Protein AF-A0A1D2YWH6-F1 (afdb_monomer_lite)

Structure (mmCIF, N/CA/C/O backbone):
data_AF-A0A1D2YWH6-F1
#
_entry.id   AF-A0A1D2YWH6-F1
#
loop_
_atom_site.group_PDB
_atom_site.id
_atom_site.type_symbol
_atom_site.label_atom_id
_atom_site.label_alt_id
_atom_site.label_comp_id
_atom_site.label_asym_id
_atom_site.label_entity_id
_atom_site.label_seq_id
_atom_site.pdbx_PDB_ins_code
_atom_site.Cartn_x
_atom_site.Cartn_y
_atom_site.Cartn_z
_atom_site.occupancy
_atom_site.B_iso_or_equiv
_atom_site.auth_seq_id
_atom_site.auth_comp_id
_atom_site.auth_asym_id
_atom_site.auth_atom_id
_atom_site.pdbx_PDB_model_num
ATOM 1 N N . MET A 1 1 ? -31.769 2.587 6.768 1.00 58.97 1 MET A N 1
ATOM 2 C CA . MET A 1 1 ? -30.369 2.132 6.951 1.00 58.97 1 MET A CA 1
ATOM 3 C C . MET A 1 1 ? -29.455 3.326 6.746 1.00 58.97 1 MET A C 1
ATOM 5 O O . MET A 1 1 ? -29.782 4.149 5.899 1.00 58.97 1 MET A O 1
ATOM 9 N N . SER A 1 2 ? -28.374 3.465 7.519 1.00 80.81 2 SER A N 1
ATOM 10 C CA . SER A 1 2 ? -27.426 4.567 7.308 1.00 80.81 2 SER A CA 1
ATOM 11 C C . SER A 1 2 ? -26.695 4.393 5.970 1.00 80.81 2 SER A C 1
ATOM 13 O O . SER A 1 2 ? -26.447 3.264 5.536 1.00 80.81 2 SER A O 1
ATOM 15 N N . GLN A 1 3 ? -26.388 5.501 5.289 1.00 84.62 3 GLN A N 1
ATOM 16 C CA . GLN A 1 3 ? -25.778 5.488 3.952 1.00 84.62 3 GLN A CA 1
ATOM 17 C C . GLN A 1 3 ? -24.430 4.749 3.937 1.00 84.62 3 GLN A C 1
ATOM 19 O O . GLN A 1 3 ? -24.120 4.059 2.967 1.00 84.62 3 GLN A O 1
ATOM 24 N N . GLU A 1 4 ? -23.666 4.804 5.035 1.00 85.31 4 GLU A N 1
ATOM 25 C CA . GLU A 1 4 ? -22.371 4.116 5.125 1.00 85.31 4 GLU A CA 1
ATOM 26 C C . GLU A 1 4 ? -22.515 2.590 5.069 1.00 85.31 4 GLU A C 1
ATOM 28 O O . GLU A 1 4 ? -21.706 1.917 4.438 1.00 85.31 4 GLU A O 1
ATOM 33 N N . ILE A 1 5 ? -23.558 2.027 5.693 1.00 90.00 5 ILE A N 1
ATOM 34 C CA . ILE A 1 5 ? -23.793 0.574 5.693 1.00 90.00 5 ILE A CA 1
ATOM 35 C C . ILE A 1 5 ? -24.150 0.097 4.286 1.00 90.00 5 ILE A C 1
ATOM 37 O O . ILE A 1 5 ? -23.684 -0.956 3.863 1.00 90.00 5 ILE A O 1
ATOM 41 N N . ILE A 1 6 ? -24.945 0.878 3.550 1.00 91.38 6 ILE A N 1
ATOM 42 C CA . ILE A 1 6 ? -25.286 0.572 2.154 1.00 91.38 6 ILE A CA 1
ATOM 43 C C . ILE A 1 6 ? -24.015 0.561 1.302 1.00 91.38 6 ILE A C 1
ATOM 45 O O . ILE A 1 6 ? -23.814 -0.363 0.516 1.00 91.38 6 ILE A O 1
ATOM 49 N N . PHE A 1 7 ? -23.131 1.542 1.499 1.00 88.19 7 PHE A N 1
ATOM 50 C CA . PHE A 1 7 ? -21.854 1.597 0.795 1.00 88.19 7 PHE A CA 1
ATOM 51 C C . PHE A 1 7 ? -20.948 0.405 1.139 1.00 88.19 7 PHE A C 1
ATOM 53 O O . PHE A 1 7 ? -20.434 -0.249 0.235 1.00 88.19 7 PHE A O 1
ATOM 60 N N . LEU A 1 8 ? -20.807 0.054 2.422 1.00 91.06 8 LEU A N 1
ATOM 61 C CA . LEU A 1 8 ? -20.042 -1.127 2.837 1.00 91.06 8 LEU A CA 1
ATOM 62 C C . LEU A 1 8 ? -20.632 -2.418 2.254 1.00 91.06 8 LEU A C 1
ATOM 64 O O . LEU A 1 8 ? -19.889 -3.236 1.726 1.00 91.06 8 LEU A O 1
ATOM 68 N N . LEU A 1 9 ? -21.955 -2.594 2.267 1.00 93.00 9 LEU A N 1
ATOM 69 C CA . LEU A 1 9 ? -22.604 -3.758 1.652 1.00 93.00 9 LEU A CA 1
ATOM 70 C C . LEU A 1 9 ? -22.373 -3.823 0.138 1.00 93.00 9 LEU A C 1
ATOM 72 O O . LEU A 1 9 ? -22.151 -4.906 -0.400 1.00 93.00 9 LEU A O 1
ATOM 76 N N . PHE A 1 10 ? -22.379 -2.679 -0.543 1.00 90.94 10 PHE A N 1
ATOM 77 C CA . PHE A 1 10 ? -22.032 -2.608 -1.959 1.00 90.94 10 PHE A CA 1
ATOM 78 C C . PHE A 1 10 ? -20.579 -3.041 -2.209 1.00 90.94 10 PHE A C 1
ATOM 80 O O . PHE A 1 10 ? -20.330 -3.863 -3.091 1.00 90.94 10 PHE A O 1
ATOM 87 N N . LEU A 1 11 ? -19.626 -2.567 -1.400 1.00 89.00 11 LEU A N 1
ATOM 88 C CA . LEU A 1 11 ? -18.227 -2.998 -1.498 1.00 89.00 11 LEU A CA 1
ATOM 89 C C . LEU A 1 11 ? -18.043 -4.486 -1.176 1.00 89.00 11 LEU A C 1
ATOM 91 O O . LEU A 1 11 ? -17.254 -5.155 -1.840 1.00 89.00 11 LEU A O 1
ATOM 95 N N . LEU A 1 12 ? -18.784 -5.018 -0.198 1.00 92.31 12 LEU A N 1
ATOM 96 C CA . LEU A 1 12 ? -18.785 -6.447 0.124 1.00 92.31 12 LEU A CA 1
ATOM 97 C C . LEU A 1 12 ? -19.218 -7.269 -1.089 1.00 92.31 12 LEU A C 1
ATOM 99 O O . LEU A 1 12 ? -18.558 -8.239 -1.455 1.00 92.31 12 LEU A O 1
ATOM 103 N N . LEU A 1 13 ? -20.309 -6.849 -1.730 1.00 92.12 13 LEU A N 1
ATOM 104 C CA . LEU A 1 13 ? -20.850 -7.492 -2.916 1.00 92.12 13 LEU A CA 1
ATOM 105 C C . LEU A 1 13 ? -19.818 -7.470 -4.055 1.00 92.12 13 LEU A C 1
ATOM 107 O O . LEU A 1 13 ? -19.530 -8.521 -4.626 1.00 92.12 13 LEU A O 1
ATOM 111 N N . LEU A 1 14 ? -19.174 -6.326 -4.316 1.00 89.62 14 LEU A N 1
ATOM 112 C CA . LEU A 1 14 ? -18.073 -6.237 -5.285 1.00 89.62 14 LEU A CA 1
ATOM 113 C C . LEU A 1 14 ? -16.898 -7.162 -4.938 1.00 89.62 14 LEU A C 1
ATOM 115 O O . LEU A 1 14 ? -16.379 -7.834 -5.827 1.00 89.62 14 LEU A O 1
ATOM 119 N N . GLY A 1 15 ? -16.502 -7.238 -3.666 1.00 88.88 15 GLY A N 1
ATOM 120 C CA . GLY A 1 15 ? -15.441 -8.136 -3.205 1.00 88.88 15 GLY A CA 1
ATOM 121 C C . GLY A 1 15 ? -15.767 -9.611 -3.456 1.00 88.88 15 GLY A C 1
ATOM 122 O O . GLY A 1 15 ? -14.915 -10.348 -3.948 1.00 88.88 15 GLY A O 1
ATOM 123 N N . VAL A 1 16 ? -17.010 -10.030 -3.194 1.00 91.19 16 VAL A N 1
ATOM 124 C CA . VAL A 1 16 ? -17.476 -11.406 -3.438 1.00 91.19 16 VAL A CA 1
ATOM 125 C C . VAL A 1 16 ? -17.504 -11.723 -4.935 1.00 91.19 16 VAL A C 1
ATOM 127 O O . VAL A 1 16 ? -16.977 -12.757 -5.348 1.00 91.19 16 VAL A O 1
ATOM 130 N N . PHE A 1 17 ? -18.055 -10.834 -5.767 1.00 88.75 17 PHE A N 1
ATOM 131 C CA . PHE A 1 17 ? -18.077 -11.035 -7.222 1.00 88.75 17 PHE A CA 1
ATOM 132 C C . PHE A 1 17 ? -16.674 -11.032 -7.834 1.00 88.75 17 PHE A C 1
ATOM 134 O O . PHE A 1 17 ? -16.385 -11.847 -8.711 1.00 88.75 17 PHE A O 1
ATOM 141 N N . GLY A 1 18 ? -15.787 -10.170 -7.335 1.00 84.88 18 GLY A N 1
ATOM 142 C CA . GLY A 1 18 ? -14.377 -10.144 -7.716 1.00 84.88 18 GLY A CA 1
ATOM 143 C C . GLY A 1 18 ? -13.536 -11.263 -7.113 1.00 84.88 18 GLY A C 1
ATOM 144 O O . GLY A 1 18 ? -12.345 -11.321 -7.409 1.00 84.88 18 GLY A O 1
ATOM 145 N N . LYS A 1 19 ? -14.122 -12.131 -6.273 1.00 87.75 19 LYS A N 1
ATOM 146 C CA . LYS A 1 19 ? -13.424 -13.194 -5.531 1.00 87.75 19 LYS A CA 1
ATOM 147 C C . LYS A 1 19 ? -12.171 -12.675 -4.816 1.00 87.75 19 LYS A C 1
ATOM 149 O O . LYS A 1 19 ? -11.111 -13.296 -4.863 1.00 87.75 19 LYS A O 1
ATOM 154 N N . ASN A 1 20 ? -12.283 -11.496 -4.207 1.00 87.06 20 ASN A N 1
ATOM 155 C CA . ASN A 1 20 ? -11.180 -10.840 -3.527 1.00 87.06 20 ASN A CA 1
ATOM 156 C C . ASN A 1 20 ? -11.354 -10.910 -2.007 1.00 87.06 20 ASN A C 1
ATOM 158 O O . ASN A 1 20 ? -12.052 -10.086 -1.408 1.00 87.06 20 ASN A O 1
ATOM 162 N N . ASP A 1 21 ? -10.668 -11.869 -1.389 1.00 89.88 21 ASP A N 1
ATOM 163 C CA . ASP A 1 21 ? -10.760 -12.111 0.052 1.00 89.88 21 ASP A CA 1
ATOM 164 C C . ASP A 1 21 ? -10.310 -10.900 0.875 1.00 89.88 21 ASP A C 1
ATOM 166 O O . ASP A 1 21 ? -10.907 -10.602 1.905 1.00 89.88 21 ASP A O 1
ATOM 170 N N . SER A 1 22 ? -9.314 -10.138 0.411 1.00 88.19 22 SER A N 1
ATOM 171 C CA . SER A 1 22 ? -8.828 -8.956 1.133 1.00 88.19 22 SER A CA 1
ATOM 172 C C . SER A 1 22 ? -9.905 -7.876 1.269 1.00 88.19 22 SER A C 1
ATOM 174 O O . SER A 1 22 ? -10.066 -7.314 2.355 1.00 88.19 22 SER A O 1
ATOM 176 N N . ILE A 1 23 ? -10.664 -7.597 0.201 1.00 88.12 23 ILE A N 1
ATOM 177 C CA . ILE A 1 23 ? -11.787 -6.645 0.231 1.00 88.12 23 ILE A CA 1
ATOM 178 C C . ILE A 1 23 ? -12.905 -7.191 1.122 1.00 88.12 23 ILE A C 1
ATOM 180 O O . ILE A 1 23 ? -13.394 -6.472 1.994 1.00 88.12 23 ILE A O 1
ATOM 184 N N . VAL A 1 24 ? -13.277 -8.462 0.945 1.00 92.25 24 VAL A N 1
ATOM 185 C CA . VAL A 1 24 ? -14.347 -9.105 1.722 1.00 92.25 24 VAL A CA 1
ATOM 186 C C . VAL A 1 24 ? -14.041 -9.061 3.220 1.00 92.25 24 VAL A C 1
ATOM 188 O O . VAL A 1 24 ? -14.858 -8.569 3.998 1.00 92.25 24 VAL A O 1
ATOM 191 N N . ILE A 1 25 ? -12.848 -9.499 3.625 1.00 93.25 25 ILE A N 1
ATOM 192 C CA . ILE A 1 25 ? -12.416 -9.520 5.028 1.00 93.25 25 ILE A CA 1
ATOM 193 C C . ILE A 1 25 ? -12.392 -8.101 5.602 1.00 93.25 25 ILE A C 1
ATOM 195 O O . ILE A 1 25 ? -12.920 -7.873 6.690 1.00 93.25 25 ILE A O 1
ATOM 199 N N . SER A 1 26 ? -11.842 -7.134 4.862 1.00 90.69 26 SER A N 1
ATOM 200 C CA . SER A 1 26 ? -11.762 -5.737 5.307 1.00 90.69 26 SER A CA 1
ATOM 201 C C . SER A 1 26 ? -13.149 -5.144 5.568 1.00 90.69 26 SER A C 1
ATOM 203 O O . SER A 1 26 ? -13.381 -4.534 6.613 1.00 90.69 26 SER A O 1
ATOM 205 N N . VAL A 1 27 ? -14.103 -5.364 4.658 1.00 92.62 27 VAL A N 1
ATOM 206 C CA . VAL A 1 27 ? -15.477 -4.865 4.809 1.00 92.62 27 VAL A CA 1
ATOM 207 C C . VAL A 1 27 ? -16.215 -5.576 5.945 1.00 92.62 27 VAL A C 1
ATOM 209 O O . VAL A 1 27 ? -16.909 -4.915 6.719 1.00 92.62 27 VAL A O 1
ATOM 212 N N . ILE A 1 28 ? -16.039 -6.892 6.100 1.00 95.44 28 ILE A N 1
ATOM 213 C CA . ILE A 1 28 ? -16.620 -7.648 7.221 1.00 95.44 28 ILE A CA 1
ATOM 214 C C . ILE A 1 28 ? -16.112 -7.100 8.558 1.00 95.44 28 ILE A C 1
ATOM 216 O O . ILE A 1 28 ? -16.922 -6.850 9.449 1.00 95.44 28 ILE A O 1
ATOM 220 N N . ILE A 1 29 ? -14.806 -6.848 8.693 1.00 94.88 29 ILE A N 1
ATOM 221 C CA . ILE A 1 29 ? -14.225 -6.258 9.908 1.00 94.88 29 ILE A CA 1
ATOM 222 C C . ILE A 1 29 ? -14.880 -4.904 10.217 1.00 94.88 29 ILE A C 1
ATOM 224 O O . ILE A 1 29 ? -15.314 -4.674 11.348 1.00 94.88 29 ILE A O 1
ATOM 228 N N . LEU A 1 30 ? -15.017 -4.026 9.217 1.00 93.38 30 LEU A N 1
ATOM 229 C CA . LEU A 1 30 ? -15.656 -2.718 9.396 1.00 93.38 30 LEU A CA 1
ATOM 230 C C . LEU A 1 30 ? -17.130 -2.837 9.814 1.00 93.38 30 LEU A C 1
ATOM 232 O O . LEU A 1 30 ? -17.575 -2.104 10.701 1.00 93.38 30 LEU A O 1
ATOM 236 N N . LEU A 1 31 ? -17.878 -3.774 9.225 1.00 94.31 31 LEU A N 1
ATOM 237 C CA . LEU A 1 31 ? -19.270 -4.038 9.598 1.00 94.31 31 LEU A CA 1
ATOM 238 C C . LEU A 1 31 ? -19.378 -4.565 11.034 1.00 94.31 31 LEU A C 1
ATOM 240 O O . LEU A 1 31 ? -20.203 -4.069 11.798 1.00 94.31 31 LEU A O 1
ATOM 244 N N . VAL A 1 32 ? -18.521 -5.506 11.437 1.00 95.12 32 VAL A N 1
ATOM 245 C CA . VAL A 1 32 ? -18.488 -6.037 12.812 1.00 95.12 32 VAL A CA 1
ATOM 246 C C . VAL A 1 32 ? -18.195 -4.924 13.825 1.00 95.12 32 VAL A C 1
ATOM 248 O O . VAL A 1 32 ? -18.893 -4.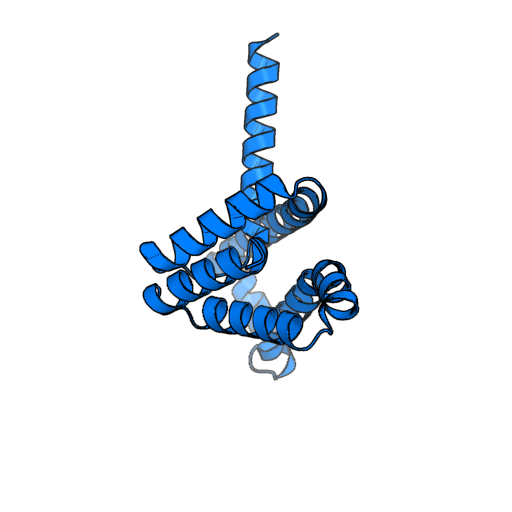798 14.834 1.00 95.12 32 VAL A O 1
ATOM 251 N N . ILE A 1 33 ? -17.221 -4.054 13.546 1.00 94.06 33 ILE A N 1
ATOM 252 C CA . ILE A 1 33 ? -16.910 -2.897 14.403 1.00 94.06 33 ILE A CA 1
ATOM 253 C C . ILE A 1 33 ? -18.103 -1.933 14.486 1.00 94.06 33 ILE A C 1
ATOM 255 O O . ILE A 1 33 ? -18.414 -1.415 15.561 1.00 94.06 33 ILE A O 1
ATOM 259 N N . ARG A 1 34 ? -18.807 -1.705 13.371 1.00 89.81 34 ARG A N 1
ATOM 260 C CA . ARG A 1 34 ? -19.998 -0.845 13.352 1.00 89.81 34 ARG A CA 1
ATOM 261 C C . ARG A 1 34 ? -21.124 -1.427 14.207 1.00 89.81 34 ARG A C 1
ATOM 263 O O . ARG A 1 34 ? -21.679 -0.707 15.033 1.00 89.81 34 ARG A O 1
ATOM 270 N N . PHE A 1 35 ? -21.450 -2.706 14.023 1.00 92.50 35 PHE A N 1
ATOM 271 C CA . PHE A 1 35 ? -22.569 -3.360 14.709 1.00 92.50 35 PHE A CA 1
ATOM 272 C C . PHE A 1 35 ? -22.290 -3.681 16.183 1.00 92.50 35 PHE A C 1
ATOM 274 O O . PHE A 1 35 ? -23.231 -3.766 16.965 1.00 92.50 35 PHE A O 1
ATOM 281 N N . SER A 1 36 ? -21.023 -3.790 16.588 1.00 91.69 36 SER A N 1
ATOM 282 C CA . SER A 1 36 ? -20.630 -3.956 17.998 1.00 91.69 36 SER A CA 1
ATOM 283 C C . SER A 1 36 ? -20.758 -2.680 18.843 1.00 91.69 36 SER A C 1
ATOM 285 O O . SER A 1 36 ? -20.533 -2.724 20.049 1.00 91.69 36 SER A O 1
ATOM 287 N N . GLY A 1 37 ? -21.091 -1.530 18.241 1.00 89.00 37 GLY A N 1
ATOM 288 C CA . GLY A 1 37 ? -21.207 -0.248 18.949 1.00 89.00 37 GLY A CA 1
ATOM 289 C C . GLY A 1 37 ? -19.865 0.401 19.319 1.00 89.00 37 GLY A C 1
ATOM 290 O O . GLY A 1 37 ? -19.842 1.513 19.840 1.00 89.00 37 GLY A O 1
ATOM 291 N N . LEU A 1 38 ? -18.736 -0.241 18.998 1.00 90.38 38 LEU A N 1
ATOM 292 C CA . LEU A 1 38 ? -17.381 0.241 19.303 1.00 90.38 38 LEU A CA 1
ATOM 293 C C . LEU A 1 38 ? -16.834 1.243 18.272 1.00 90.38 38 LEU A C 1
ATOM 295 O O . LEU A 1 38 ? -15.721 1.752 18.425 1.00 90.38 38 LEU A O 1
ATOM 299 N N . GLY A 1 39 ? -17.607 1.553 17.229 1.00 87.38 39 GLY A N 1
ATOM 300 C CA . GLY A 1 39 ? -17.182 2.410 16.121 1.00 87.38 39 GLY A CA 1
ATOM 301 C C . GLY A 1 39 ? -16.636 3.778 16.545 1.00 87.38 39 GLY A C 1
ATOM 302 O O . GLY A 1 39 ? -15.645 4.227 15.979 1.00 87.38 39 GLY A O 1
ATOM 303 N N . ASN A 1 40 ? -17.208 4.403 17.579 1.00 87.38 40 ASN A N 1
ATOM 304 C CA . ASN A 1 40 ? -16.778 5.728 18.050 1.00 87.38 40 ASN A CA 1
ATOM 305 C C . ASN A 1 40 ? -15.345 5.743 18.606 1.00 87.38 40 ASN A C 1
ATOM 307 O O . ASN A 1 40 ? -14.687 6.777 18.558 1.00 87.38 40 ASN A O 1
ATOM 311 N N . ASN A 1 41 ? -14.853 4.602 19.096 1.00 89.75 41 ASN A N 1
ATOM 312 C CA . ASN A 1 41 ? -13.507 4.479 19.654 1.00 89.75 41 ASN A CA 1
ATOM 313 C C . ASN A 1 41 ? -12.533 3.855 18.650 1.00 89.75 41 ASN A C 1
ATOM 315 O O . ASN A 1 41 ? -11.375 4.256 18.582 1.00 89.75 41 ASN A O 1
ATOM 319 N N . ILE A 1 42 ? -12.997 2.880 17.861 1.00 91.75 42 ILE A N 1
ATOM 320 C CA . ILE A 1 42 ? -12.128 2.099 16.973 1.00 91.75 42 ILE A CA 1
ATOM 321 C C . ILE A 1 42 ? -11.911 2.796 15.626 1.00 91.75 42 ILE A C 1
ATOM 323 O O . ILE A 1 42 ? -10.774 2.841 15.156 1.00 91.75 42 ILE A O 1
ATOM 327 N N . PHE A 1 43 ? -12.946 3.373 15.001 1.00 91.81 43 PHE A N 1
ATOM 328 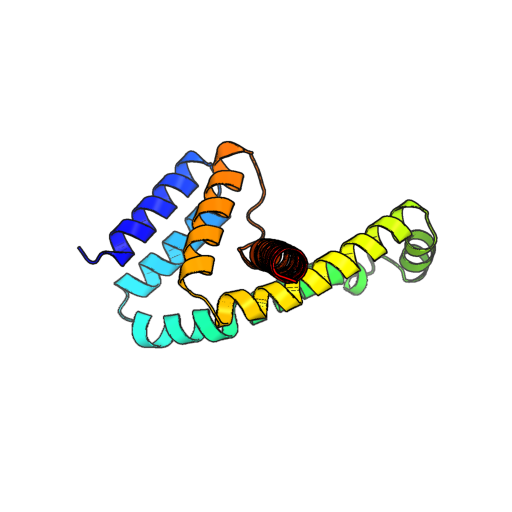C CA . PHE A 1 43 ? -12.782 4.001 13.682 1.00 91.81 43 PHE A CA 1
ATOM 329 C C . PHE A 1 43 ? -11.766 5.149 13.673 1.00 91.81 43 PHE A C 1
ATOM 331 O O . PHE A 1 43 ? -10.931 5.150 12.772 1.00 91.81 43 PHE A O 1
ATOM 338 N N . PRO A 1 44 ? -11.722 6.062 14.666 1.00 91.12 44 PRO A N 1
ATOM 339 C CA . PRO A 1 44 ? -10.702 7.112 14.689 1.00 91.12 44 PRO A CA 1
ATOM 340 C C . PRO A 1 44 ? -9.271 6.573 14.798 1.00 91.12 44 PRO A C 1
ATOM 342 O O . PRO A 1 44 ? -8.337 7.186 14.286 1.00 91.12 44 PRO A O 1
ATOM 345 N N . VAL A 1 45 ? -9.082 5.436 15.475 1.00 92.12 45 VAL A N 1
ATOM 346 C CA . VAL A 1 45 ? -7.769 4.787 15.594 1.00 92.12 45 VAL A CA 1
ATOM 347 C C . VAL A 1 45 ? -7.376 4.142 14.267 1.00 92.12 45 VAL A C 1
ATOM 349 O O . VAL A 1 45 ? -6.243 4.319 13.822 1.00 92.12 45 VAL A O 1
ATOM 352 N N . LEU A 1 46 ? -8.310 3.442 13.614 1.00 90.94 46 LEU A N 1
ATOM 353 C CA . LEU A 1 46 ? -8.083 2.841 12.297 1.00 90.94 46 LEU A CA 1
ATOM 354 C C . LEU A 1 46 ? -7.783 3.892 11.228 1.00 90.94 46 LEU A C 1
ATOM 356 O O . LEU A 1 46 ? -6.878 3.690 10.428 1.00 90.94 46 LEU A O 1
ATOM 360 N N . ASP A 1 47 ? -8.487 5.018 11.247 1.00 85.88 47 ASP A N 1
ATOM 361 C CA . ASP A 1 47 ? -8.281 6.112 10.299 1.00 85.88 47 ASP A CA 1
ATOM 362 C C . ASP A 1 47 ? -6.894 6.755 10.482 1.00 85.88 47 ASP A C 1
ATOM 364 O O . ASP A 1 47 ? -6.100 6.836 9.548 1.00 85.88 47 ASP A O 1
ATOM 368 N N . LYS A 1 48 ? -6.526 7.094 11.727 1.00 85.31 48 LYS A N 1
ATOM 369 C CA . LYS A 1 48 ? -5.249 7.770 12.024 1.00 85.31 48 LYS A CA 1
ATOM 370 C C . LYS A 1 48 ? -4.019 6.871 11.941 1.00 85.31 48 LYS A C 1
ATOM 372 O O . LYS A 1 48 ? -2.927 7.352 11.645 1.00 85.31 48 LYS A O 1
ATOM 377 N N . GLN A 1 49 ? -4.144 5.598 12.312 1.00 89.12 49 GLN A N 1
ATOM 378 C CA . GLN A 1 49 ? -2.989 4.707 12.478 1.00 89.12 49 GLN A CA 1
ATOM 379 C C . GLN A 1 49 ? -3.025 3.482 11.572 1.00 89.12 49 GLN A C 1
ATOM 381 O O . GLN A 1 49 ? -1.985 2.849 11.403 1.00 89.12 49 GLN A O 1
ATOM 386 N N . GLY A 1 50 ? -4.164 3.149 10.962 1.00 89.31 50 GLY A N 1
ATOM 387 C CA . GLY A 1 50 ? -4.321 1.927 10.173 1.00 89.31 50 GLY A CA 1
ATOM 388 C C . GLY A 1 50 ? -3.323 1.838 9.024 1.00 89.31 50 GLY A C 1
ATOM 389 O O . GLY A 1 50 ? -2.650 0.819 8.886 1.00 89.31 50 GLY A O 1
ATOM 390 N N . ILE A 1 51 ? -3.137 2.926 8.265 1.00 88.44 51 ILE A N 1
ATOM 391 C CA . ILE A 1 51 ? -2.140 2.972 7.181 1.00 88.44 51 ILE A CA 1
ATOM 392 C C . ILE A 1 51 ? -0.723 2.798 7.738 1.00 88.44 51 ILE A C 1
ATOM 394 O O . ILE A 1 51 ? 0.043 1.981 7.230 1.00 88.44 51 ILE A O 1
ATOM 398 N N . LYS A 1 52 ? -0.373 3.515 8.814 1.00 89.56 52 LYS A N 1
ATOM 399 C CA . LYS A 1 52 ? 0.958 3.429 9.434 1.00 89.56 52 LYS A CA 1
ATOM 400 C C . LYS A 1 52 ? 1.268 2.008 9.912 1.00 89.56 52 LYS A C 1
ATOM 402 O O . LYS A 1 52 ? 2.346 1.490 9.631 1.00 89.56 52 LYS A O 1
ATOM 407 N N . VAL A 1 53 ? 0.326 1.375 10.608 1.00 92.88 53 VAL A N 1
ATOM 408 C CA . VAL A 1 53 ? 0.458 -0.008 11.087 1.00 92.88 53 VAL A CA 1
ATOM 409 C C . VAL A 1 53 ? 0.553 -0.976 9.908 1.00 92.88 53 VAL A C 1
ATOM 411 O O . VAL A 1 53 ? 1.428 -1.838 9.907 1.00 92.88 53 VAL A O 1
ATOM 414 N N . GLY A 1 54 ? -0.271 -0.797 8.872 1.00 90.88 54 GLY A N 1
ATOM 415 C CA . GLY A 1 54 ? -0.217 -1.604 7.652 1.00 90.88 54 GLY A CA 1
ATOM 416 C C . GLY A 1 54 ? 1.149 -1.549 6.962 1.00 90.88 54 GLY A C 1
AT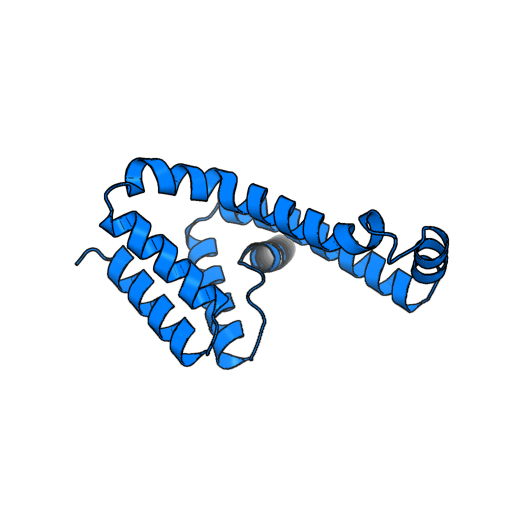OM 417 O O . GLY A 1 54 ? 1.711 -2.593 6.637 1.00 90.88 54 GLY A O 1
ATOM 418 N N . ILE A 1 55 ? 1.732 -0.354 6.814 1.00 90.56 55 ILE A N 1
ATOM 419 C CA . ILE A 1 55 ? 3.077 -0.174 6.240 1.00 90.56 55 ILE A CA 1
ATOM 420 C C . ILE A 1 55 ? 4.137 -0.895 7.081 1.00 90.56 55 ILE A C 1
ATOM 422 O O . ILE A 1 55 ? 5.009 -1.561 6.521 1.00 90.56 55 ILE A O 1
ATOM 426 N N . ILE A 1 56 ? 4.061 -0.803 8.412 1.00 93.62 56 ILE A N 1
ATOM 427 C CA . ILE A 1 56 ? 4.990 -1.507 9.308 1.00 93.62 56 ILE A CA 1
ATOM 428 C C . ILE A 1 56 ? 4.879 -3.022 9.102 1.00 93.62 56 ILE A C 1
ATOM 430 O O . ILE A 1 56 ? 5.901 -3.680 8.919 1.00 93.62 56 ILE A O 1
ATOM 434 N N . ILE A 1 57 ? 3.660 -3.568 9.072 1.00 94.94 57 ILE A N 1
ATOM 435 C CA . ILE A 1 57 ? 3.425 -5.007 8.873 1.00 94.94 57 ILE A CA 1
ATOM 436 C C . ILE A 1 57 ? 3.994 -5.474 7.527 1.00 94.94 57 ILE A C 1
ATOM 438 O O . ILE A 1 57 ? 4.711 -6.474 7.482 1.00 94.94 57 ILE A O 1
ATOM 442 N N . ILE A 1 58 ? 3.735 -4.736 6.442 1.00 91.69 58 ILE A N 1
ATOM 443 C CA . ILE A 1 58 ? 4.278 -5.049 5.110 1.00 91.69 58 ILE A CA 1
ATOM 444 C C . ILE A 1 58 ? 5.812 -5.004 5.128 1.00 91.69 58 ILE A C 1
ATOM 446 O O . ILE A 1 58 ? 6.461 -5.907 4.603 1.00 91.69 58 ILE A O 1
ATOM 450 N N . THR A 1 59 ? 6.401 -3.990 5.765 1.00 93.50 59 THR A N 1
ATOM 451 C CA . THR A 1 59 ? 7.862 -3.847 5.865 1.00 93.50 59 THR A CA 1
ATOM 452 C C . THR A 1 59 ? 8.482 -5.025 6.613 1.00 93.50 59 THR A C 1
ATOM 454 O O . THR A 1 59 ? 9.463 -5.601 6.149 1.00 93.50 59 THR A O 1
ATOM 457 N N . VAL A 1 60 ? 7.885 -5.438 7.735 1.00 96.19 60 VAL A N 1
ATOM 458 C CA . VAL A 1 60 ? 8.330 -6.620 8.490 1.00 96.19 60 VAL A CA 1
ATOM 459 C C . VAL A 1 60 ? 8.255 -7.879 7.625 1.00 96.19 60 VAL A C 1
ATOM 461 O O . VAL A 1 60 ? 9.217 -8.648 7.591 1.00 96.19 60 VAL A O 1
ATOM 464 N N . ALA A 1 61 ? 7.163 -8.077 6.882 1.00 94.44 61 ALA A N 1
ATOM 465 C CA . ALA A 1 61 ? 7.016 -9.227 5.992 1.00 94.44 61 ALA A CA 1
ATOM 466 C C . ALA A 1 61 ? 8.118 -9.271 4.916 1.00 94.44 61 ALA A C 1
ATOM 468 O O . ALA A 1 61 ? 8.717 -10.322 4.697 1.00 94.44 61 ALA A O 1
ATOM 469 N N . VAL A 1 62 ? 8.448 -8.128 4.303 1.00 92.25 62 VAL A N 1
ATOM 470 C CA . VAL A 1 62 ? 9.517 -8.027 3.291 1.00 92.25 62 VAL A CA 1
ATOM 471 C C . VAL A 1 62 ? 10.911 -8.259 3.885 1.00 92.25 62 VAL A C 1
ATOM 473 O O . VAL A 1 62 ? 11.764 -8.844 3.223 1.00 92.25 62 VAL A O 1
ATOM 476 N N . LEU A 1 63 ? 11.157 -7.845 5.132 1.00 93.31 63 LEU A N 1
ATOM 477 C CA . LEU A 1 63 ? 12.444 -8.051 5.812 1.00 93.31 63 LEU A CA 1
ATOM 478 C C . LEU A 1 63 ? 12.602 -9.457 6.417 1.00 93.31 63 LEU A C 1
ATOM 480 O O . LEU A 1 63 ? 13.714 -9.854 6.769 1.00 93.31 63 LEU A O 1
ATOM 484 N N . THR A 1 64 ? 11.520 -10.230 6.526 1.00 95.69 64 THR A N 1
ATOM 485 C CA . THR A 1 64 ? 11.524 -11.558 7.163 1.00 95.69 64 THR A CA 1
ATOM 486 C C . THR A 1 64 ? 12.506 -12.551 6.517 1.00 95.69 64 THR A C 1
ATOM 488 O O . THR A 1 64 ? 13.238 -13.204 7.263 1.00 95.69 64 THR A O 1
ATOM 491 N N . PRO A 1 65 ? 12.621 -12.670 5.178 1.00 91.06 65 PRO A N 1
ATOM 492 C CA . PRO A 1 65 ? 13.608 -13.559 4.556 1.00 91.06 65 PRO A CA 1
ATOM 493 C C . PRO A 1 65 ? 15.060 -13.216 4.928 1.00 91.06 65 PRO A C 1
ATOM 495 O O . PRO A 1 65 ? 15.893 -14.106 5.068 1.00 91.06 65 PRO A O 1
ATOM 498 N N . ILE A 1 66 ? 15.361 -11.934 5.156 1.00 91.44 66 ILE A N 1
ATOM 499 C CA . ILE A 1 66 ? 16.691 -11.483 5.592 1.00 91.44 66 ILE A CA 1
ATOM 500 C C . ILE A 1 66 ? 16.901 -11.856 7.065 1.00 91.44 66 ILE A C 1
ATOM 502 O O . ILE A 1 66 ? 17.912 -12.455 7.421 1.00 91.44 66 ILE A O 1
ATOM 506 N N . ALA A 1 67 ? 15.917 -11.566 7.922 1.00 92.44 67 ALA A N 1
ATOM 507 C CA . ALA A 1 67 ? 15.983 -11.861 9.355 1.00 92.44 67 ALA A CA 1
ATOM 508 C C . ALA A 1 67 ? 16.041 -13.368 9.672 1.00 92.44 67 ALA A C 1
ATOM 510 O O . ALA A 1 67 ? 16.603 -13.765 10.689 1.00 92.44 67 ALA A O 1
ATOM 511 N N . THR A 1 68 ? 15.472 -14.207 8.803 1.00 94.50 68 THR A N 1
ATOM 512 C CA . THR A 1 68 ? 15.493 -15.676 8.926 1.00 94.50 68 THR A CA 1
ATOM 513 C C . THR A 1 68 ? 16.716 -16.326 8.273 1.00 94.50 68 THR A C 1
ATOM 515 O O . THR A 1 68 ? 16.861 -17.544 8.345 1.00 94.50 68 THR A O 1
ATOM 518 N N . GLY A 1 69 ? 17.600 -15.541 7.645 1.00 90.25 69 GLY A N 1
ATOM 519 C CA . GLY A 1 69 ? 18.800 -16.041 6.971 1.00 90.25 69 GLY A CA 1
ATOM 520 C C . GLY A 1 69 ? 18.541 -16.722 5.623 1.00 90.25 69 GLY A C 1
ATOM 521 O O . GLY A 1 69 ? 19.453 -17.339 5.082 1.00 90.25 69 GLY A O 1
ATOM 522 N N . GLN A 1 70 ? 17.328 -16.611 5.065 1.00 91.44 70 GLN A N 1
ATOM 523 C CA . GLN A 1 70 ? 17.007 -17.115 3.721 1.00 91.44 70 GLN A CA 1
ATOM 524 C C . GLN A 1 70 ? 17.725 -16.322 2.619 1.00 91.44 70 GLN A C 1
ATOM 526 O O . GLN A 1 70 ? 17.972 -16.860 1.545 1.00 91.44 70 GLN A O 1
ATOM 531 N N . ILE A 1 71 ? 18.044 -15.050 2.880 1.00 89.19 71 ILE A N 1
ATOM 532 C CA . ILE A 1 71 ? 18.803 -14.174 1.982 1.00 89.19 71 ILE A CA 1
ATOM 533 C C . ILE A 1 71 ? 20.039 -13.678 2.733 1.00 89.19 71 ILE A C 1
ATOM 535 O O . ILE A 1 71 ? 19.906 -13.007 3.761 1.00 89.19 71 ILE A O 1
ATOM 539 N N . SER A 1 72 ? 21.237 -13.979 2.225 1.00 90.31 72 SER A N 1
ATOM 540 C CA . SER A 1 72 ? 22.483 -13.466 2.802 1.00 90.31 72 SER A CA 1
ATOM 541 C C . SER A 1 72 ? 22.799 -12.048 2.304 1.00 90.31 72 SER A C 1
ATOM 543 O O . SER A 1 72 ? 22.339 -11.616 1.246 1.00 90.31 72 SER A O 1
ATOM 545 N N . LEU A 1 73 ? 23.638 -11.311 3.040 1.00 86.00 73 LEU A N 1
ATOM 546 C CA . LEU A 1 73 ? 24.096 -9.978 2.615 1.00 86.00 73 LEU A CA 1
ATOM 547 C C . LEU A 1 73 ? 24.840 -10.011 1.270 1.00 86.00 73 LEU A C 1
ATOM 549 O O . LEU A 1 73 ? 24.771 -9.051 0.502 1.00 86.00 73 LEU A O 1
ATOM 553 N N . LEU A 1 74 ? 25.526 -11.120 0.975 1.00 88.44 74 LEU A N 1
ATOM 554 C CA . LEU A 1 74 ? 26.214 -11.312 -0.297 1.00 88.44 74 LEU A CA 1
ATOM 555 C C . LEU A 1 74 ? 25.202 -11.435 -1.447 1.00 88.44 74 LEU A C 1
ATOM 557 O O . LEU A 1 74 ? 25.360 -10.773 -2.471 1.00 88.44 74 LEU A O 1
ATOM 561 N N . ASP A 1 75 ? 24.121 -12.196 -1.246 1.00 87.38 75 ASP A N 1
ATOM 562 C CA . ASP A 1 75 ? 23.046 -12.352 -2.236 1.00 87.38 75 ASP A CA 1
ATOM 563 C C . ASP A 1 75 ? 22.357 -11.016 -2.526 1.00 87.38 75 ASP A C 1
ATOM 565 O O . ASP A 1 75 ? 22.059 -10.698 -3.679 1.00 87.38 75 ASP A O 1
ATOM 569 N N . MET A 1 76 ? 22.154 -10.191 -1.492 1.00 85.75 76 MET A N 1
ATOM 570 C CA . MET A 1 76 ? 21.613 -8.840 -1.656 1.00 85.75 76 MET A CA 1
ATOM 571 C C . MET A 1 76 ? 22.536 -7.965 -2.504 1.00 85.75 76 MET A C 1
ATOM 573 O O . MET A 1 76 ? 22.067 -7.326 -3.444 1.00 85.75 76 MET A O 1
ATOM 577 N N . TYR A 1 77 ? 23.839 -7.948 -2.206 1.00 88.81 77 TYR A N 1
ATOM 578 C CA . TYR A 1 77 ? 24.810 -7.159 -2.968 1.00 88.81 77 TYR A CA 1
ATOM 579 C C . TYR A 1 77 ? 24.865 -7.592 -4.438 1.00 88.81 77 TYR A C 1
ATOM 581 O O . TYR A 1 77 ? 24.775 -6.753 -5.338 1.00 88.81 77 TYR A O 1
ATOM 589 N N . HIS A 1 78 ? 24.936 -8.901 -4.687 1.00 89.75 78 HIS A N 1
ATOM 590 C CA . HIS A 1 78 ? 24.933 -9.456 -6.041 1.00 89.75 78 HIS A CA 1
ATOM 591 C C . HIS A 1 78 ? 23.634 -9.129 -6.789 1.00 89.75 78 HIS A C 1
ATOM 593 O O . HIS A 1 78 ? 23.675 -8.747 -7.959 1.00 89.75 78 HIS A O 1
ATOM 599 N N . SER A 1 79 ? 22.486 -9.225 -6.114 1.00 87.88 79 SER A N 1
ATOM 600 C CA . SER A 1 79 ? 21.188 -8.875 -6.691 1.00 87.88 79 SER A CA 1
ATOM 601 C C . SER A 1 79 ? 21.121 -7.393 -7.060 1.00 87.88 79 SER A C 1
ATOM 603 O O . SER A 1 79 ? 20.774 -7.072 -8.195 1.00 87.88 79 SER A O 1
ATOM 605 N N . LEU A 1 80 ? 21.542 -6.490 -6.166 1.00 89.19 80 LEU A N 1
ATOM 606 C CA . LEU A 1 80 ? 21.536 -5.038 -6.394 1.00 89.19 80 LEU A CA 1
ATOM 607 C C . LEU A 1 80 ? 22.443 -4.595 -7.548 1.00 89.19 80 LEU A C 1
ATOM 609 O O . LEU A 1 80 ? 22.111 -3.635 -8.239 1.00 89.19 80 LEU A O 1
ATOM 613 N N . MET A 1 81 ? 23.565 -5.284 -7.768 1.00 91.00 81 MET A N 1
ATOM 614 C CA . MET A 1 81 ? 24.479 -5.001 -8.883 1.00 91.00 81 MET A CA 1
ATOM 615 C C . MET A 1 81 ? 24.014 -5.601 -10.219 1.00 91.00 81 MET A C 1
ATOM 617 O O . MET A 1 81 ? 24.575 -5.282 -11.268 1.00 91.00 81 MET A O 1
ATOM 621 N N . SER A 1 82 ? 22.988 -6.455 -10.216 1.00 94.00 82 SER A N 1
ATOM 622 C CA . SER A 1 82 ? 22.406 -6.977 -11.451 1.00 94.00 82 SER A CA 1
ATOM 623 C C . SER A 1 82 ? 21.554 -5.919 -12.163 1.00 94.00 82 SER A C 1
ATOM 625 O O . SER A 1 82 ? 20.951 -5.046 -11.535 1.00 94.00 82 SER A O 1
ATOM 627 N N . SER A 1 83 ? 21.426 -6.028 -13.488 1.00 91.56 83 SER A N 1
ATOM 628 C CA . SER A 1 83 ? 20.566 -5.130 -14.273 1.00 91.56 83 SER A CA 1
ATOM 629 C C . SER A 1 83 ? 19.108 -5.151 -13.796 1.00 91.56 83 SER A C 1
ATOM 631 O O . SER A 1 83 ? 18.462 -4.107 -13.752 1.00 91.56 83 SER A O 1
ATOM 633 N N . TYR A 1 84 ? 18.602 -6.317 -13.379 1.00 90.75 84 TYR A N 1
ATOM 634 C CA . TYR A 1 84 ? 17.257 -6.451 -12.811 1.00 90.75 84 TYR A CA 1
ATOM 635 C C . TYR A 1 84 ? 17.142 -5.791 -11.432 1.00 90.75 84 TYR A C 1
ATOM 637 O O . TYR A 1 84 ? 16.140 -5.131 -11.154 1.00 90.75 84 TYR A O 1
ATOM 645 N N . GLY A 1 85 ? 18.169 -5.919 -10.589 1.00 91.75 85 GLY A N 1
ATOM 646 C CA . GLY A 1 85 ? 18.198 -5.307 -9.260 1.00 91.75 85 GLY A CA 1
ATOM 647 C C . GLY A 1 85 ? 18.218 -3.786 -9.302 1.00 91.75 85 GLY A C 1
ATOM 648 O O . GLY A 1 85 ? 17.504 -3.154 -8.527 1.00 91.75 85 GLY A O 1
ATOM 649 N N . LEU A 1 86 ? 18.941 -3.188 -10.251 1.00 93.38 86 LEU A N 1
ATOM 650 C CA . LEU A 1 86 ? 18.914 -1.737 -10.451 1.00 93.38 86 LEU A CA 1
ATOM 651 C C . LEU A 1 86 ? 17.523 -1.249 -10.869 1.00 93.38 86 LEU A C 1
ATOM 653 O O . LEU A 1 86 ? 17.025 -0.277 -10.303 1.00 93.38 86 LEU A O 1
ATOM 657 N N . ILE A 1 87 ? 16.860 -1.939 -11.805 1.00 94.38 87 ILE A N 1
ATOM 658 C CA . ILE A 1 87 ? 15.483 -1.602 -12.208 1.00 94.38 87 ILE A CA 1
ATOM 659 C C . ILE A 1 87 ? 14.537 -1.699 -11.006 1.00 94.38 87 ILE A C 1
ATOM 661 O O . ILE A 1 87 ? 13.747 -0.784 -10.770 1.00 94.38 87 ILE A O 1
ATOM 665 N N . ALA A 1 88 ? 14.640 -2.774 -10.219 1.00 92.31 88 ALA A N 1
ATOM 666 C CA . ALA A 1 88 ? 13.836 -2.958 -9.015 1.00 92.31 88 ALA A CA 1
ATOM 667 C C . ALA A 1 88 ? 14.104 -1.866 -7.964 1.00 92.31 88 ALA A C 1
ATOM 669 O O . ALA A 1 88 ? 13.164 -1.374 -7.341 1.00 92.31 88 ALA A O 1
ATOM 670 N N . LEU A 1 89 ? 15.358 -1.435 -7.807 1.00 93.12 89 LEU A N 1
ATOM 671 C CA . LEU A 1 89 ? 15.744 -0.346 -6.911 1.00 93.12 89 LEU A CA 1
ATOM 672 C C . LEU A 1 89 ? 15.123 0.986 -7.349 1.00 93.12 89 LEU A C 1
ATOM 674 O O . LEU A 1 89 ? 14.496 1.662 -6.533 1.00 93.12 89 LEU A O 1
ATOM 678 N N . PHE A 1 90 ? 15.220 1.339 -8.633 1.00 94.81 90 PHE A N 1
ATOM 679 C CA . PHE A 1 90 ? 14.575 2.544 -9.162 1.00 94.81 90 PHE A CA 1
ATOM 680 C C . PHE A 1 90 ? 13.051 2.495 -9.016 1.00 94.81 90 PHE A C 1
ATOM 682 O O . PHE A 1 90 ? 12.446 3.475 -8.577 1.00 94.81 90 PHE A O 1
ATOM 689 N N . ALA A 1 91 ? 12.428 1.354 -9.321 1.00 94.25 91 ALA A N 1
ATOM 690 C CA . ALA A 1 91 ? 10.995 1.165 -9.123 1.00 94.25 91 ALA A CA 1
ATOM 691 C C . ALA A 1 91 ? 10.603 1.330 -7.644 1.00 94.25 91 ALA A C 1
ATOM 693 O O . ALA A 1 91 ? 9.633 2.022 -7.342 1.00 94.25 91 ALA A O 1
ATOM 694 N N . GLY A 1 92 ? 11.386 0.768 -6.719 1.00 92.88 92 GLY A N 1
ATOM 695 C CA . GLY A 1 92 ? 11.181 0.920 -5.278 1.00 92.88 92 GLY A CA 1
ATOM 696 C C . GLY A 1 92 ? 11.267 2.376 -4.815 1.00 92.88 92 GLY A C 1
ATOM 697 O O . GLY A 1 92 ? 10.403 2.830 -4.063 1.00 92.88 92 GLY A O 1
ATOM 698 N N . ILE A 1 93 ? 12.248 3.136 -5.315 1.00 94.88 93 ILE A N 1
ATOM 699 C CA . ILE A 1 93 ? 12.380 4.575 -5.031 1.00 94.88 93 ILE A CA 1
ATOM 700 C C . ILE A 1 93 ? 11.147 5.341 -5.527 1.00 94.88 93 ILE A C 1
ATOM 702 O O . ILE A 1 93 ? 10.586 6.147 -4.784 1.00 94.88 93 ILE A O 1
ATOM 706 N N . LEU A 1 94 ? 10.681 5.069 -6.750 1.00 94.56 94 LEU A N 1
ATOM 707 C CA . LEU A 1 94 ? 9.480 5.713 -7.292 1.00 94.56 94 LEU A CA 1
ATOM 708 C C . LEU A 1 94 ? 8.228 5.384 -6.473 1.00 94.56 94 LEU A C 1
ATOM 710 O O . LEU A 1 94 ? 7.450 6.283 -6.157 1.00 94.56 94 LEU A O 1
ATOM 714 N N . VAL A 1 95 ? 8.053 4.121 -6.075 1.00 92.62 95 VAL A N 1
ATOM 715 C CA . VAL A 1 95 ? 6.933 3.707 -5.216 1.00 92.62 95 VAL A CA 1
ATOM 716 C C . VAL A 1 95 ? 6.986 4.421 -3.865 1.00 92.62 95 VAL A C 1
ATOM 718 O O . VAL A 1 95 ? 5.943 4.861 -3.385 1.00 92.62 95 VAL A O 1
ATOM 721 N N . ALA A 1 96 ? 8.169 4.602 -3.272 1.00 92.06 96 ALA A N 1
ATOM 722 C CA . ALA A 1 96 ? 8.319 5.349 -2.023 1.00 92.06 96 ALA A CA 1
ATOM 723 C C . ALA A 1 96 ? 7.921 6.830 -2.180 1.00 92.06 96 ALA A C 1
ATOM 725 O O . ALA A 1 96 ? 7.214 7.370 -1.326 1.00 92.06 96 ALA A O 1
ATOM 726 N N . ILE A 1 97 ? 8.310 7.470 -3.289 1.00 92.62 97 ILE A N 1
ATOM 727 C CA . ILE A 1 97 ? 7.932 8.859 -3.599 1.00 92.62 97 ILE A CA 1
ATOM 728 C C . ILE A 1 97 ? 6.414 8.981 -3.782 1.00 92.62 97 ILE A C 1
ATOM 730 O O . ILE A 1 97 ? 5.785 9.845 -3.166 1.00 92.62 97 ILE A O 1
ATOM 734 N N . PHE A 1 98 ? 5.802 8.097 -4.576 1.00 93.31 98 PHE A N 1
ATOM 735 C CA . PHE A 1 98 ? 4.348 8.084 -4.739 1.00 93.31 98 PHE A CA 1
ATOM 736 C C . PHE A 1 98 ? 3.636 7.788 -3.422 1.00 93.31 98 PHE A C 1
ATOM 738 O O . PHE A 1 98 ? 2.653 8.451 -3.113 1.00 93.31 98 PHE A O 1
ATOM 745 N N . GLY A 1 99 ? 4.149 6.873 -2.601 1.00 91.31 99 GLY A N 1
ATOM 746 C CA . GLY A 1 99 ? 3.617 6.623 -1.265 1.00 91.31 99 GLY A CA 1
ATOM 747 C C . GLY A 1 99 ? 3.585 7.892 -0.411 1.00 91.31 99 GLY A C 1
ATOM 748 O O . GLY A 1 99 ? 2.550 8.203 0.174 1.00 91.31 99 GLY A O 1
ATOM 749 N N . ALA A 1 100 ? 4.670 8.672 -0.400 1.00 89.56 100 ALA A N 1
ATOM 750 C CA . ALA A 1 100 ? 4.745 9.924 0.354 1.00 89.56 100 ALA A CA 1
ATOM 751 C C . ALA A 1 100 ? 3.708 10.965 -0.112 1.00 89.56 100 ALA A C 1
ATOM 753 O O . ALA A 1 100 ? 3.020 11.564 0.718 1.00 89.56 100 ALA A O 1
ATOM 754 N N . TYR A 1 101 ? 3.550 11.155 -1.426 1.00 89.38 101 TYR A N 1
ATOM 755 C CA . TYR A 1 101 ? 2.511 12.037 -1.976 1.00 89.38 101 TYR A CA 1
ATOM 756 C C . TYR A 1 101 ? 1.098 11.497 -1.748 1.00 89.38 101 TYR A C 1
ATOM 758 O O . TYR A 1 101 ? 0.171 12.264 -1.494 1.00 89.38 101 TYR A O 1
ATOM 766 N N . GLY A 1 102 ? 0.939 10.177 -1.776 1.00 88.81 102 GLY A N 1
ATOM 767 C CA . GLY A 1 102 ? -0.324 9.512 -1.516 1.00 88.81 102 GLY A CA 1
ATOM 768 C C . GLY A 1 102 ? -0.840 9.774 -0.109 1.00 88.81 102 GLY A C 1
ATOM 769 O O . GLY A 1 102 ? -2.008 10.121 0.031 1.00 88.81 102 GLY A O 1
ATOM 770 N N . VAL A 1 103 ? 0.020 9.685 0.917 1.00 87.94 103 VAL A N 1
ATOM 771 C CA . VAL A 1 103 ? -0.373 10.018 2.302 1.00 87.94 103 VAL A CA 1
ATOM 772 C C . VAL A 1 103 ? -0.898 11.455 2.370 1.00 87.94 103 VAL A C 1
ATOM 774 O O . VAL A 1 103 ? -1.986 11.683 2.886 1.00 87.94 103 VAL A O 1
ATOM 777 N N . GLN A 1 104 ? -0.175 12.410 1.775 1.00 86.38 104 GLN A N 1
ATOM 778 C CA . GLN A 1 104 ? -0.585 13.819 1.778 1.00 86.38 104 GLN A CA 1
ATOM 779 C C . GLN A 1 104 ? -1.944 14.036 1.103 1.00 86.38 104 GLN A C 1
ATOM 781 O O . GLN A 1 104 ? -2.776 14.768 1.634 1.00 86.38 104 GLN A O 1
ATOM 786 N N . LEU A 1 105 ? -2.184 13.412 -0.055 1.00 86.06 105 LEU A N 1
ATOM 787 C CA . LEU A 1 105 ? -3.444 13.578 -0.781 1.00 86.06 105 LEU A CA 1
ATOM 788 C C . LEU A 1 105 ? -4.631 12.963 -0.025 1.00 86.06 105 LEU A C 1
ATOM 790 O O . LEU A 1 105 ? -5.705 13.566 0.015 1.00 86.06 105 LEU A O 1
ATOM 794 N N . LEU A 1 106 ? -4.437 11.785 0.577 1.00 85.44 106 LEU A N 1
ATOM 795 C CA . LEU A 1 106 ? -5.479 11.104 1.348 1.00 85.44 106 LEU A CA 1
ATOM 796 C C . LEU A 1 106 ? -5.894 11.914 2.586 1.00 85.44 106 LEU A C 1
ATOM 798 O O . LEU A 1 106 ? -7.089 11.980 2.877 1.00 85.44 106 LEU A O 1
ATOM 802 N N . ASP A 1 107 ? -4.941 12.577 3.248 1.00 82.06 107 ASP A N 1
ATOM 803 C CA . ASP A 1 107 ? -5.202 13.446 4.405 1.00 82.06 107 ASP A CA 1
ATOM 804 C C . ASP A 1 107 ? -5.915 14.755 4.014 1.00 82.06 107 ASP A C 1
ATOM 806 O O . ASP A 1 107 ? -6.720 15.290 4.776 1.00 82.06 107 ASP A O 1
ATOM 810 N N . GLN A 1 108 ? -5.622 15.296 2.827 1.00 82.50 108 GLN A N 1
ATOM 811 C CA . GLN A 1 108 ? -6.113 16.608 2.390 1.00 82.50 108 GLN A CA 1
ATOM 812 C C . GLN A 1 108 ? -7.475 16.567 1.687 1.00 82.50 108 GLN A C 1
ATOM 814 O O . GLN A 1 108 ? -8.154 17.592 1.621 1.00 82.50 108 GLN A O 1
ATOM 819 N N . SER A 1 109 ? -7.867 15.441 1.084 1.00 80.06 109 SER A N 1
ATOM 820 C CA . SER A 1 109 ? -9.031 15.398 0.185 1.00 80.06 109 SER A CA 1
ATOM 821 C C . SER A 1 109 ? -9.828 14.090 0.280 1.00 80.06 109 SER A C 1
ATOM 823 O O . SER A 1 109 ? -9.672 13.198 -0.561 1.00 80.06 109 SER A O 1
ATOM 825 N N . PRO A 1 110 ? -10.781 13.997 1.229 1.00 74.38 110 PRO A N 1
ATOM 826 C CA . PRO A 1 110 ? -11.644 12.824 1.398 1.00 74.38 110 PRO A CA 1
ATOM 827 C C . PRO A 1 110 ? -12.423 12.432 0.131 1.00 74.38 110 PRO A C 1
ATOM 829 O O . PRO A 1 110 ? -12.650 11.252 -0.131 1.00 74.38 110 PRO A O 1
ATOM 832 N N . GLN A 1 111 ? -12.812 13.407 -0.697 1.00 77.31 111 GLN A N 1
ATOM 833 C CA . GLN A 1 111 ? -13.531 13.168 -1.953 1.00 77.31 111 GLN A CA 1
ATOM 834 C C . GLN A 1 111 ? -12.673 12.402 -2.974 1.00 77.31 111 GLN A C 1
ATOM 836 O O . GLN A 1 111 ? -13.173 11.526 -3.689 1.00 77.31 111 GLN A O 1
ATOM 841 N N . VAL A 1 112 ? -11.372 12.702 -3.024 1.00 80.00 112 VAL A N 1
ATOM 842 C CA . VAL A 1 112 ? -10.425 12.011 -3.907 1.00 80.00 112 VAL A CA 1
ATOM 843 C C . VAL A 1 112 ? -10.183 10.593 -3.393 1.00 80.00 112 VAL A C 1
ATOM 845 O O . VAL A 1 112 ? -10.193 9.653 -4.186 1.00 80.00 112 VAL A O 1
ATOM 848 N N . THR A 1 113 ? -10.096 10.413 -2.071 1.00 80.00 113 THR A N 1
ATOM 849 C CA . THR A 1 113 ? -10.009 9.095 -1.425 1.00 80.00 113 THR A CA 1
ATOM 850 C C . THR A 1 113 ? -11.161 8.177 -1.829 1.00 80.00 113 THR A C 1
ATOM 852 O O . THR A 1 113 ? -10.918 7.035 -2.213 1.00 80.00 113 THR A O 1
ATOM 855 N N . ILE A 1 114 ? -12.406 8.665 -1.821 1.00 81.25 114 ILE A N 1
ATOM 856 C CA . ILE A 1 114 ? -13.574 7.863 -2.229 1.00 81.25 114 ILE A CA 1
ATOM 857 C C . ILE A 1 114 ? -13.443 7.413 -3.689 1.00 81.25 114 ILE A C 1
ATOM 859 O O . ILE A 1 114 ? -13.605 6.230 -3.992 1.00 81.25 114 ILE A O 1
ATOM 863 N N . SER A 1 115 ? -13.103 8.339 -4.588 1.00 86.25 115 SER A N 1
ATOM 864 C CA . SER A 1 115 ? -12.951 8.045 -6.020 1.00 86.25 115 SER A CA 1
ATOM 865 C C . SER A 1 115 ? -11.822 7.038 -6.279 1.00 86.25 115 SER A C 1
ATOM 867 O O . SER A 1 115 ? -11.971 6.129 -7.097 1.00 86.25 115 SER A O 1
ATOM 869 N N . LEU A 1 116 ? -10.719 7.145 -5.531 1.00 88.69 116 LEU A N 1
ATOM 870 C CA . LEU A 1 116 ? -9.596 6.207 -5.582 1.00 88.69 116 LEU A CA 1
ATOM 871 C C . LEU A 1 116 ? -9.967 4.821 -5.052 1.00 88.69 116 LEU A C 1
ATOM 873 O O . LEU A 1 116 ? -9.605 3.819 -5.668 1.00 88.69 116 LEU A O 1
ATOM 877 N N . VAL A 1 117 ? -10.698 4.733 -3.939 1.00 84.44 117 VAL A N 1
ATOM 878 C CA . VAL A 1 117 ? -11.159 3.448 -3.388 1.00 84.44 117 VAL A CA 1
ATOM 879 C C . VAL A 1 117 ? -12.074 2.744 -4.387 1.00 84.44 117 VAL A C 1
ATOM 881 O O . VAL A 1 117 ? -11.875 1.568 -4.678 1.00 84.44 117 VAL A O 1
ATOM 884 N N . VAL A 1 118 ? -13.021 3.462 -4.991 1.00 86.62 118 VAL A N 1
ATOM 885 C CA . VAL A 1 118 ? -13.891 2.883 -6.024 1.00 86.62 118 VAL A CA 1
ATOM 886 C C . VAL A 1 118 ? -13.072 2.430 -7.236 1.00 86.62 118 VAL A C 1
ATOM 888 O O . VAL A 1 118 ? -13.203 1.285 -7.662 1.00 86.62 118 VAL A O 1
ATOM 891 N N . GLY A 1 119 ? -12.185 3.279 -7.761 1.00 88.50 119 GLY A N 1
ATOM 892 C CA . GLY A 1 119 ? -11.353 2.937 -8.919 1.00 88.50 119 GLY A CA 1
ATOM 893 C C . GLY A 1 119 ? -10.432 1.736 -8.674 1.00 88.50 119 GLY A C 1
ATOM 894 O O . GLY A 1 119 ? -10.332 0.852 -9.523 1.00 88.50 119 GLY A O 1
ATOM 895 N N . THR A 1 120 ? -9.805 1.659 -7.498 1.00 87.81 120 THR A N 1
ATOM 896 C CA . THR A 1 120 ? -8.937 0.528 -7.123 1.00 87.81 120 THR A CA 1
ATOM 897 C C . THR A 1 120 ? -9.726 -0.768 -6.979 1.00 87.81 120 THR A C 1
ATOM 899 O O . THR A 1 120 ? -9.291 -1.795 -7.495 1.00 87.81 120 THR A O 1
ATOM 902 N N . ILE A 1 121 ? -10.912 -0.730 -6.367 1.00 85.94 121 ILE A N 1
ATOM 903 C CA . ILE A 1 121 ? -11.784 -1.905 -6.252 1.00 85.94 121 ILE A CA 1
ATOM 904 C C . ILE A 1 121 ? -12.243 -2.376 -7.633 1.00 85.94 121 ILE A C 1
ATOM 906 O O . ILE A 1 121 ? -12.151 -3.566 -7.926 1.00 85.94 121 ILE A O 1
ATOM 910 N N . LEU A 1 122 ? -12.669 -1.465 -8.512 1.00 87.12 122 LEU A N 1
AT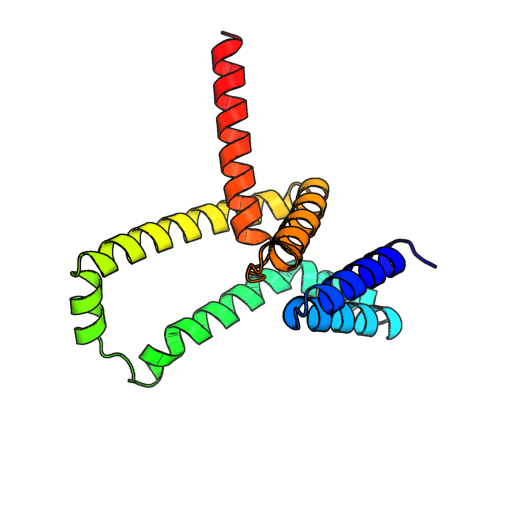OM 911 C CA . LEU A 1 122 ? -13.041 -1.821 -9.883 1.00 87.12 122 LEU A CA 1
ATOM 912 C C . LEU A 1 122 ? -11.859 -2.438 -10.644 1.00 87.12 122 LEU A C 1
ATOM 914 O O . LEU A 1 122 ? -12.029 -3.462 -11.303 1.00 87.12 122 LEU A O 1
ATOM 918 N N . GLY A 1 123 ? -10.653 -1.881 -10.514 1.00 88.06 123 GLY A N 1
ATOM 919 C CA . GLY A 1 123 ? -9.447 -2.454 -11.117 1.00 88.06 123 GLY A CA 1
ATOM 920 C C . GLY A 1 123 ? -9.150 -3.868 -10.610 1.00 88.06 123 GLY A C 1
ATOM 921 O O . GLY A 1 123 ? -8.858 -4.766 -11.397 1.00 88.06 123 GLY A O 1
ATOM 922 N N . VAL A 1 124 ? -9.290 -4.106 -9.308 1.00 85.44 124 VAL A N 1
ATOM 923 C CA . VAL A 1 124 ? -9.110 -5.437 -8.710 1.00 85.44 124 VAL A CA 1
ATOM 924 C C . VAL A 1 124 ? -10.144 -6.430 -9.246 1.00 85.44 124 VAL A C 1
ATOM 926 O O . VAL A 1 124 ? -9.777 -7.511 -9.703 1.00 85.44 124 VAL A O 1
ATOM 929 N N . VAL A 1 125 ? -11.422 -6.048 -9.242 1.00 84.62 125 VAL A N 1
ATOM 930 C CA . VAL A 1 125 ? -12.545 -6.920 -9.621 1.00 84.62 125 VAL A CA 1
ATOM 931 C C . VAL A 1 125 ? -12.544 -7.231 -11.121 1.00 84.62 125 VAL A C 1
ATOM 933 O O . VAL A 1 125 ? -12.697 -8.388 -11.507 1.00 84.62 125 VAL A O 1
ATOM 936 N N . PHE A 1 126 ? -12.363 -6.223 -11.976 1.00 86.56 126 PHE A N 1
ATOM 937 C CA . PHE A 1 126 ? -12.518 -6.371 -13.428 1.00 86.56 126 PHE A CA 1
ATOM 938 C C . PHE A 1 126 ? -11.209 -6.671 -14.161 1.00 86.56 126 PHE A C 1
ATOM 940 O O . PHE A 1 126 ? -11.231 -7.364 -15.177 1.00 86.56 126 PHE A O 1
ATOM 947 N N . LEU A 1 127 ? -10.070 -6.184 -13.659 1.00 88.31 127 LEU A N 1
ATOM 948 C CA . LEU A 1 127 ? -8.761 -6.353 -14.307 1.00 88.31 127 LEU A CA 1
ATOM 949 C C . LEU A 1 127 ? -7.892 -7.416 -13.622 1.00 88.31 127 LEU A C 1
ATOM 951 O O . LEU A 1 127 ? -6.730 -7.575 -13.990 1.00 88.31 127 LEU A O 1
ATOM 955 N N . LYS A 1 128 ? -8.439 -8.152 -12.640 1.00 82.31 128 LYS A N 1
ATOM 956 C CA . LYS A 1 128 ? -7.714 -9.148 -11.827 1.00 82.31 128 LYS A CA 1
ATOM 957 C C . LYS A 1 128 ? -6.480 -8.559 -11.126 1.00 82.31 128 LYS A C 1
ATOM 959 O O . LYS A 1 128 ? -5.472 -9.241 -10.949 1.00 82.31 128 LYS A O 1
ATOM 964 N N . GLY A 1 129 ? -6.547 -7.278 -10.761 1.00 80.94 129 GLY A N 1
ATOM 965 C CA . GLY A 1 129 ? -5.495 -6.602 -10.005 1.00 80.94 129 GLY A CA 1
ATOM 966 C C . GLY A 1 129 ? -5.409 -7.086 -8.554 1.00 80.94 129 GLY A C 1
ATOM 967 O O . GLY A 1 129 ? -6.315 -7.740 -8.040 1.00 80.94 129 GLY A O 1
ATOM 968 N N . VAL A 1 130 ? -4.328 -6.718 -7.865 1.00 79.62 130 VAL A N 1
ATOM 969 C CA . VAL A 1 130 ? -4.147 -6.985 -6.429 1.00 79.62 130 VAL A CA 1
ATOM 970 C C . VAL A 1 130 ? -4.501 -5.722 -5.634 1.00 79.62 130 VAL A C 1
ATOM 972 O O . VAL A 1 130 ? -4.073 -4.632 -6.018 1.00 79.62 130 V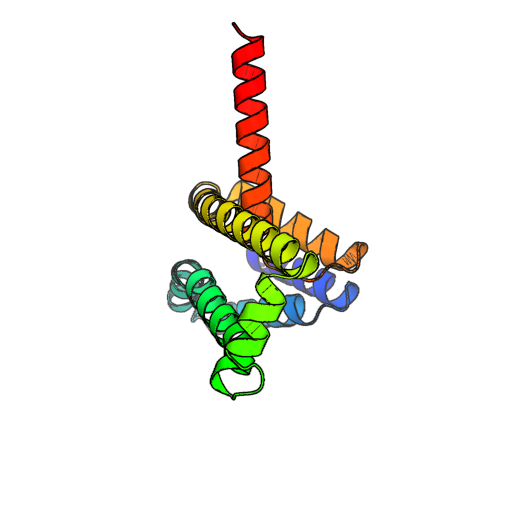AL A O 1
ATOM 975 N N . PRO A 1 131 ? -5.271 -5.818 -4.536 1.00 76.88 131 PRO A N 1
ATOM 976 C CA . PRO A 1 131 ? -5.618 -4.668 -3.712 1.00 76.88 131 PRO A CA 1
ATOM 977 C C . PRO A 1 131 ? -4.392 -4.215 -2.912 1.00 76.88 131 PRO A C 1
ATOM 979 O O . PRO A 1 131 ? -4.111 -4.728 -1.835 1.00 76.88 131 PRO A O 1
ATOM 982 N N . VAL A 1 132 ? -3.662 -3.231 -3.439 1.00 76.62 132 VAL A N 1
ATOM 983 C CA . VAL A 1 132 ? -2.475 -2.640 -2.783 1.00 76.62 132 VAL A CA 1
ATOM 984 C C . VAL A 1 132 ? -2.828 -1.428 -1.901 1.00 76.62 132 VAL A C 1
ATOM 986 O O . VAL A 1 132 ? -1.956 -0.743 -1.373 1.00 76.62 132 VAL A O 1
ATOM 989 N N . GLY A 1 133 ? -4.125 -1.157 -1.738 1.00 77.12 133 GLY A N 1
ATOM 990 C CA . GLY A 1 133 ? -4.651 0.019 -1.052 1.00 77.12 133 GLY A CA 1
ATOM 991 C C . GLY A 1 133 ? -4.636 1.291 -1.916 1.00 77.12 133 GLY A C 1
ATOM 992 O O . GLY A 1 133 ? -4.030 1.327 -2.989 1.00 77.12 133 GLY A O 1
ATOM 993 N N . PRO A 1 134 ? -5.306 2.364 -1.459 1.00 86.31 134 PRO A N 1
ATOM 994 C CA . PRO A 1 134 ? -5.424 3.607 -2.219 1.00 86.31 134 PRO A CA 1
ATOM 995 C C . PRO A 1 134 ? -4.134 4.440 -2.214 1.00 86.31 134 PRO A C 1
ATOM 997 O O . PRO A 1 134 ? -4.046 5.402 -2.966 1.00 86.31 134 PRO A O 1
ATOM 1000 N N . LEU A 1 135 ? -3.132 4.085 -1.400 1.00 89.00 135 LEU A N 1
ATOM 1001 C CA . LEU A 1 135 ? -1.945 4.904 -1.150 1.00 89.00 135 LEU A CA 1
ATOM 1002 C C . LEU A 1 135 ? -1.112 5.173 -2.412 1.00 89.00 135 LEU A C 1
ATOM 1004 O O . LEU A 1 135 ? -0.826 6.322 -2.736 1.00 89.00 135 LEU A O 1
ATOM 1008 N N . ILE A 1 136 ? -0.744 4.124 -3.150 1.00 89.88 136 ILE A N 1
ATOM 1009 C CA . ILE A 1 136 ? 0.062 4.274 -4.372 1.00 89.88 136 ILE A CA 1
ATOM 1010 C C . ILE A 1 136 ? -0.756 4.987 -5.456 1.00 89.88 136 ILE A C 1
ATOM 1012 O O . ILE A 1 136 ? -0.251 5.887 -6.125 1.00 89.88 136 ILE A O 1
ATOM 1016 N N . GLY A 1 137 ? -2.040 4.634 -5.589 1.00 89.56 137 GLY A N 1
ATOM 1017 C CA . GLY A 1 137 ? -2.961 5.293 -6.517 1.00 89.56 137 GLY A CA 1
ATOM 1018 C C . GLY A 1 137 ? -3.118 6.787 -6.224 1.00 89.56 137 GLY A C 1
ATOM 1019 O O . GLY A 1 137 ? -3.102 7.591 -7.151 1.00 89.56 137 GLY A O 1
ATOM 1020 N N . ALA A 1 138 ? -3.187 7.165 -4.945 1.00 91.06 138 ALA A N 1
ATOM 1021 C CA . ALA A 1 138 ? -3.211 8.554 -4.502 1.00 91.06 138 ALA A CA 1
ATOM 1022 C C . ALA A 1 138 ? -1.923 9.292 -4.880 1.00 91.06 138 ALA A C 1
ATOM 1024 O O . ALA A 1 138 ? -1.987 10.416 -5.369 1.00 91.06 138 ALA A O 1
ATOM 1025 N N . GLY A 1 139 ? -0.765 8.647 -4.729 1.00 91.56 139 GLY A N 1
ATOM 1026 C CA . GLY A 1 139 ? 0.516 9.198 -5.166 1.00 91.56 139 GLY A CA 1
ATOM 1027 C C . GLY A 1 139 ? 0.554 9.510 -6.656 1.00 91.56 139 GLY A C 1
ATOM 1028 O O . GLY A 1 139 ? 0.892 10.626 -7.048 1.00 91.56 139 GLY A O 1
ATOM 1029 N N . ILE A 1 140 ? 0.140 8.541 -7.476 1.00 92.19 140 ILE A N 1
ATOM 1030 C CA . ILE A 1 140 ? 0.062 8.693 -8.934 1.00 92.19 140 ILE A CA 1
ATOM 1031 C C . ILE A 1 140 ? -0.930 9.802 -9.303 1.00 92.19 140 ILE A C 1
ATOM 1033 O O . ILE A 1 140 ? -0.601 10.680 -10.101 1.00 92.19 140 ILE A O 1
ATOM 1037 N N . ALA A 1 141 ? -2.122 9.802 -8.699 1.00 91.06 141 ALA A N 1
ATOM 1038 C CA . ALA A 1 141 ? -3.130 10.830 -8.930 1.00 91.06 141 ALA A CA 1
ATOM 1039 C C . ALA A 1 141 ? -2.599 12.224 -8.573 1.00 91.06 141 ALA A C 1
ATOM 1041 O O . ALA A 1 141 ? -2.736 13.144 -9.377 1.00 91.06 141 ALA A O 1
ATOM 1042 N N . MET A 1 142 ? -1.926 12.375 -7.426 1.00 90.69 142 MET A N 1
ATOM 1043 C CA . MET A 1 142 ? -1.325 13.648 -7.025 1.00 90.69 142 MET A CA 1
ATOM 1044 C C . MET A 1 142 ? -0.269 14.114 -8.029 1.00 90.69 142 MET A C 1
ATOM 1046 O O . MET A 1 142 ? -0.242 15.291 -8.387 1.00 90.69 142 MET A O 1
ATOM 1050 N N . SER A 1 143 ? 0.590 13.207 -8.504 1.00 90.69 143 SER A N 1
ATOM 1051 C CA . SER A 1 143 ? 1.593 13.536 -9.519 1.00 90.69 143 SER A CA 1
ATOM 1052 C C . SER A 1 143 ? 0.950 14.015 -10.820 1.00 90.69 143 SER A C 1
ATOM 1054 O O . SER A 1 143 ? 1.372 15.035 -11.359 1.00 90.69 143 SER A O 1
ATOM 1056 N N . ILE A 1 144 ? -0.102 13.341 -11.294 1.00 91.25 144 ILE A N 1
ATOM 1057 C CA . ILE A 1 144 ? -0.825 13.736 -12.512 1.00 91.25 144 ILE A CA 1
ATOM 1058 C C . ILE A 1 144 ? -1.511 15.093 -12.328 1.00 91.25 144 ILE A C 1
ATOM 1060 O O . ILE A 1 144 ? -1.370 15.957 -13.189 1.00 91.25 144 ILE A O 1
ATOM 1064 N N . ILE A 1 145 ? -2.208 15.307 -11.208 1.00 89.06 145 ILE A N 1
ATOM 1065 C CA . ILE A 1 145 ? -2.889 16.577 -10.912 1.00 89.06 145 ILE A CA 1
ATOM 1066 C C . ILE A 1 145 ? -1.885 17.734 -10.934 1.00 89.06 145 ILE A C 1
ATOM 1068 O O . ILE A 1 145 ? -2.107 18.712 -11.643 1.00 89.06 145 ILE A O 1
ATOM 1072 N N . ARG A 1 146 ? -0.739 17.588 -10.256 1.00 88.19 146 ARG A N 1
ATOM 1073 C CA . ARG A 1 146 ? 0.317 18.615 -10.249 1.00 88.19 146 ARG A CA 1
ATOM 1074 C C . ARG A 1 146 ? 0.868 18.901 -11.646 1.00 88.19 146 ARG A C 1
ATOM 1076 O O . ARG A 1 146 ? 1.118 20.057 -11.976 1.00 88.19 146 ARG A O 1
ATOM 1083 N N . ILE A 1 147 ? 1.052 17.871 -12.475 1.00 91.25 147 ILE A N 1
ATOM 1084 C CA . ILE A 1 147 ? 1.503 18.046 -13.864 1.00 91.25 147 ILE A CA 1
ATOM 1085 C C . ILE A 1 147 ? 0.457 18.826 -14.674 1.00 91.25 147 ILE A C 1
ATOM 1087 O O . ILE A 1 147 ? 0.814 19.758 -15.392 1.00 91.25 147 ILE A O 1
ATOM 1091 N N . LEU A 1 148 ? -0.829 18.490 -14.543 1.00 91.00 148 LEU A N 1
ATOM 1092 C CA . LEU A 1 148 ? -1.911 19.186 -15.247 1.00 91.00 148 LEU A CA 1
ATOM 1093 C C . LEU A 1 148 ? -2.053 20.646 -14.797 1.00 91.00 148 LEU A C 1
ATOM 1095 O O . LEU A 1 148 ? -2.284 21.523 -15.628 1.00 91.00 148 LEU A O 1
ATOM 1099 N N . GLU A 1 149 ? -1.886 20.922 -13.505 1.00 89.88 149 GLU A N 1
ATOM 1100 C CA . GLU A 1 149 ? -1.864 22.286 -12.969 1.00 89.88 149 GLU A CA 1
ATOM 1101 C C . GLU A 1 149 ? -0.702 23.098 -13.549 1.00 89.88 149 GLU A C 1
ATOM 1103 O O . GLU A 1 149 ? -0.919 24.211 -14.027 1.00 89.88 149 GLU A O 1
ATOM 1108 N N . LEU A 1 150 ? 0.507 22.527 -13.592 1.00 89.62 150 LEU A N 1
ATOM 1109 C CA . LEU A 1 150 ? 1.681 23.164 -14.200 1.00 89.62 150 LEU A CA 1
ATOM 1110 C C . LEU A 1 150 ? 1.454 23.494 -15.681 1.00 89.62 150 LEU A C 1
ATOM 1112 O O . LEU A 1 150 ? 1.733 24.614 -16.109 1.00 89.62 150 LEU A O 1
ATOM 1116 N N . VAL A 1 151 ? 0.906 22.555 -16.455 1.00 89.94 151 VAL A N 1
ATOM 1117 C CA . VAL A 1 151 ? 0.589 22.777 -17.877 1.00 89.94 151 VAL A CA 1
ATOM 1118 C C . VAL A 1 151 ? -0.465 23.874 -18.042 1.00 89.94 151 VAL A C 1
ATOM 1120 O O . VAL A 1 151 ? -0.309 24.750 -18.890 1.00 89.94 151 VAL A O 1
ATOM 1123 N N . ASN A 1 152 ? -1.512 23.880 -17.214 1.00 87.94 152 ASN A N 1
ATOM 1124 C CA . ASN A 1 152 ? -2.551 24.911 -17.264 1.00 87.94 152 ASN A CA 1
ATOM 1125 C C . ASN A 1 152 ? -2.031 26.309 -16.899 1.00 87.94 152 ASN A C 1
ATOM 1127 O O . ASN A 1 152 ? -2.520 27.294 -17.450 1.00 87.94 152 ASN A O 1
ATOM 1131 N N . ILE A 1 153 ? -1.055 26.409 -15.992 1.00 81.44 153 ILE A N 1
ATOM 1132 C CA . ILE A 1 153 ? -0.394 27.678 -15.660 1.00 81.44 153 ILE A CA 1
ATOM 1133 C C . ILE A 1 153 ? 0.428 28.178 -16.854 1.00 81.44 153 ILE A C 1
ATOM 1135 O O . ILE A 1 153 ? 0.307 29.345 -17.220 1.00 81.44 153 ILE A O 1
ATOM 1139 N N . LEU A 1 154 ? 1.205 27.301 -17.499 1.00 71.19 154 LEU A N 1
ATOM 1140 C CA . LEU A 1 154 ? 2.010 27.653 -18.676 1.00 71.19 154 LEU A CA 1
ATOM 1141 C C . LEU A 1 154 ? 1.158 28.091 -19.873 1.00 71.19 154 LEU A C 1
ATOM 1143 O O . LEU A 1 154 ? 1.587 28.942 -20.637 1.00 71.19 154 LEU A O 1
ATOM 1147 N N . ASN A 1 155 ? -0.050 27.544 -20.019 1.00 73.31 155 ASN A N 1
ATOM 1148 C CA . ASN A 1 155 ? -0.964 27.884 -21.114 1.00 73.31 155 ASN A CA 1
ATOM 1149 C C . ASN A 1 155 ? -1.780 29.171 -20.859 1.00 73.31 155 ASN A C 1
ATOM 1151 O O . ASN A 1 155 ? -2.513 29.625 -21.735 1.00 73.31 155 ASN A O 1
ATOM 1155 N N . LYS A 1 156 ? -1.708 29.727 -19.640 1.00 64.81 156 LYS A N 1
ATOM 1156 C CA . LYS A 1 156 ? -2.329 31.005 -19.248 1.00 64.81 156 LYS A CA 1
ATOM 1157 C C . LYS A 1 156 ? -1.341 32.181 -19.223 1.00 64.81 156 LYS A C 1
ATOM 1159 O O . LYS A 1 156 ? -1.787 33.302 -18.978 1.00 64.81 156 LYS A O 1
ATOM 1164 N N . SER A 1 157 ? -0.047 31.927 -19.432 1.00 51.34 157 SER A N 1
ATOM 1165 C CA . SER A 1 157 ? 1.009 32.940 -19.584 1.00 51.34 157 SER A CA 1
ATOM 1166 C C . SER A 1 157 ? 1.317 33.202 -21.052 1.00 51.34 157 SER A C 1
ATOM 1168 O O . SER A 1 157 ? 1.921 34.271 -21.294 1.00 51.34 157 SER A O 1
#

Organism: NCBI:txid337097

Radius of gyration: 19.23 Å; chains: 1; bounding box: 57×50×41 Å

Sequence (157 aa):
MSQEIIFLLFLLLLGVFGKNDSIVISVIILLVIRFSGLGNNIFPVLDKQGIKVGIIIITVAVLTPIATGQISLLDMYHSLMSSYGLIALFAGILVAIFGAYGVQLLDQSPQVTISLVVGTILGVVFLKGVPVGPLIGAGIAMSIIRILELVNILNKS

pLDDT: mean 88.38, std 6.28, range [51.34, 96.19]

InterPro domains:
  IPR007382 Uncharacterised protein family UPF0756, transmembrame [MF_01874] (2-148)
  IPR007382 Uncharacterised protein family UPF0756, transmembrame [PF04284] (6-144)
  IPR007382 Uncharacterised protein family UPF0756, transmembrame [PTHR38452] (2-147)

Foldseek 3Di:
DDPVLVVLVVQCVLCVLLVPVVSNVVSVVVVCCVVVVVCVPVVVCCVVCVVVVVVVVVVCVVCVCVVVVVADPVNLVVLCPDPNNVVVVVVVVLQVQLLVQLVVQVVPDVPVQVVLVVVLSCCCRPVVDHCPDSRSVSSVVSVVVVVVVVVVVVVVD

Secondary structure (DSSP, 8-state):
--HHHHHHHHHHHHHHHTT-HHHHHHHHHHHHHHHTTTHHHHHHHHHHHHHHHHHHHHHHHHHHHHHTTSS-HHHHHHHHHSHHHHHHHHHHHHHHHHHHHHHHHHHH-HHHHHHHHHHHHHHHHHH------HHHHHHHHHHHHHHHHHHHHHTT-

=== Feature glossary ===
The record interleaves many kinds of information about one protein. Here is each kind framed as the question it answers.

Q: What are the backbone torsion angles?
A: φ (phi) and ψ (psi) are the two rotatable backbone dihedrals per residue: φ is the C(i-1)–N–Cα–C torsion, ψ is the N–Cα–C–N(i+1) torsion, both in degrees on (−180°, 180°]. α-helical residues cluster near (−60°, −45°); β-strand residues near (−120°, +130°). A Ramachandran plot is simply a scatter of (φ, ψ) for every residue.

Q: What is the amino-acid chain?
A: This is the polypeptide sequence — one letter per residue, N-terminus first. Length ranges from a few dozen residues for small domains to over a thousand for large multi-domain proteins.

Q: How mobile is each atom in the crystal?
A: For experimental (PDB) structures, the B-factor (temperature factor) quantifies the positional spread of each atom in the crystal — a combination of thermal vibration and static disorder — in units of Å². High B-factors mark flexible loops or poorly resolved regions; low B-factors mark the rigid, well-ordered core.

Q: Are the domains correctly placed relative to each other?
A: Predicted Aligned Error (PAE) is an AlphaFold confidence matrix: entry (i, j) is the expected error in the position of residue j, in ångströms, when the prediction is superimposed on the true structure at residue i. Low PAE within a block of residues means that block is internally rigid and well-predicted; high PAE between two blocks means their relative placement is uncertain even if each block individually is confident.

Q: How confident is the AlphaFold model at each residue?
A: pLDDT is the predicted lDDT-Cα score: AlphaFold's confidence that the local environment of each residue (all inter-atomic distances within 15 Å) is correctly placed. It is a per-residue number between 0 and 100, with higher meaning more reliable.

Q: What family and function is it annotated with?
A: Functional annotations link the protein to curated databases. InterPro entries identify conserved domains and families by matching the sequence against member-database signatures (Pfam, PROSITE, CDD, …). Gene Ontology (GO) terms describe molecular function, biological process, and cellular component in a controlled vocabulary. CATH places the structure in a hierarchical fold classification (Class/Architecture/Topology/Homologous-superfamily). The organism is the source species.

Q: How big and how compact is the whole molecule?
A: Three whole-structure scalars: the radius of gyration (RMS distance of Cα from centroid, in Å), the count of Cα–Cα contacts (pairs closer than 8 Å and separated by more than four residues in sequence — i.e. tertiary, not local, contacts), and the bounding-box dimensions. Together they distinguish compact globular folds from extended fibres or disordered chains.

Q: What known structures does this most resemble?
A: The Foldseek neighbor list gives the closest experimentally determined structures in the PDB, ranked by structural alignment. TM-score near 1 means near-identical fold; near 0.3 means only rough topology match. This is how one finds what a novel AlphaFold prediction most resembles in the solved-structure universe.

Q: Which residues are buried vs exposed?
A: SASA measures how much of the protein is reachable by solvent. It is computed by rolling a water-sized probe over the atomic surface and summing the exposed area (Å²). Per-residue SASA distinguishes core (buried, low SASA) from surface (exposed, high SASA) residues; total SASA is a whole-molecule size measure.

Q: Which residues are in helices, strands, or loops?
A: Eight-state secondary structure (DSSP): H is the canonical α-helix, G the tighter 3₁₀-helix, I the wider π-helix; E/B are β-structure, T and S are turns and bends, and '-' is everything else. DSSP derives these from the pattern of main-chain N–H···O=C hydrogen bonds, not from the sequence.

Q: Where is each backbone atom in 3D?
A: Structure coordinates are given as an mmCIF _atom_site loop: one row per atom with element, residue name, chain id, sequence number, and x/y/z position in Å. Only the four main-chain atoms per residue are included here; side chains are omitted to keep the record compact.

Q: What if only a Cα trace is available?
A: Three-state secondary structure (P-SEA) collapses the eight DSSP classes into helix (a), strand (b), and coil (c). P-SEA assigns these from Cα geometry alone — distances and angles — without requiring backbone oxygens, so it works on any Cα trace.

Q: What do the rendered images show?
A: The six renders are orthographic views along the three Cartesian axes in both directions. Representation (cartoon, sticks, or surface) and color scheme (sequence-rainbow or by-chain) vary across proteins so the training set covers all the common visualization conventions.

Q: What does the local fold look like, residue by residue?
A: Foldseek's 3Di representation compresses backbone geometry into a per-residue letter drawn from a learned twenty-state alphabet. It captures the tertiary interaction pattern around each residue — which residues are packed against it in space, regardless of where they are in sequence.

Q: What do the diagnostic plots show?
A: The contact map is a binary N×N matrix image: pixel (i, j) is dark where Cα_i and Cα_j are within 8 Å and |i−j|>4. Because the |i−j|>4 filter removes local helical contacts, off-diagonal stripes parallel to the main diagonal indicate parallel β-sheets; stripes perpendicular to it indicate antiparallel β-sheets. The Ramachandran plot scatters 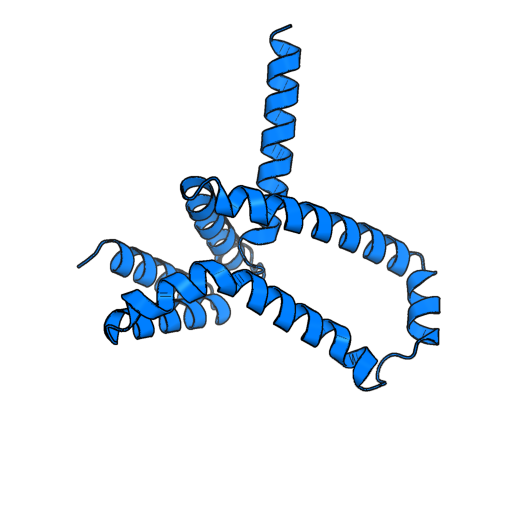every residue's (φ, ψ) pair against the sterically allowed regions. The PAE heatmap renders the predicted-aligned-error matrix.